Protein AF-A2ET57-F1 (afdb_monomer_lite)

Foldseek 3Di:
DDDDCVPPPCSQVQCQVQCQVPQKDAAQDWDFRDDPNDTDTDGRHDDPPDRMDGPPPDRDDDDDDPPPPDPPDD

Structure (mmCIF, N/CA/C/O backbone):
data_AF-A2ET57-F1
#
_entry.id   AF-A2ET57-F1
#
loop_
_atom_site.group_PDB
_atom_site.id
_atom_site.type_symbol
_atom_site.label_atom_id
_atom_site.label_alt_id
_atom_site.label_comp_id
_atom_site.label_asym_id
_atom_sit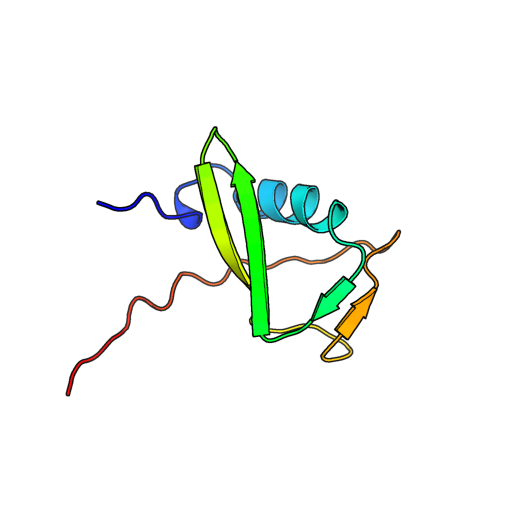e.label_entity_id
_atom_site.label_seq_id
_atom_site.pdbx_PDB_ins_code
_atom_site.Cartn_x
_atom_site.Cartn_y
_atom_site.Cartn_z
_atom_site.occupancy
_atom_site.B_iso_or_equiv
_atom_site.auth_seq_id
_atom_site.auth_comp_id
_atom_site.auth_asym_id
_atom_site.auth_atom_id
_atom_site.pdbx_PDB_model_num
ATOM 1 N N . MET A 1 1 ? 16.077 -13.728 -7.663 1.00 47.75 1 MET A N 1
ATOM 2 C CA . MET A 1 1 ? 15.568 -12.978 -6.492 1.00 47.75 1 MET A CA 1
ATOM 3 C C . MET A 1 1 ? 14.263 -12.296 -6.874 1.00 47.75 1 MET A C 1
ATOM 5 O O . MET A 1 1 ? 14.236 -11.699 -7.948 1.00 47.75 1 MET A O 1
ATOM 9 N N . PRO A 1 2 ? 13.190 -12.386 -6.072 1.00 59.03 2 PRO A N 1
ATOM 10 C CA . PRO A 1 2 ? 11.978 -11.619 -6.340 1.00 59.03 2 PRO A CA 1
ATOM 11 C C . PRO A 1 2 ? 12.310 -10.120 -6.312 1.00 59.03 2 PRO A C 1
ATOM 13 O O . PRO A 1 2 ? 13.065 -9.655 -5.457 1.00 59.03 2 PRO A O 1
ATOM 16 N N . ILE A 1 3 ? 11.805 -9.374 -7.294 1.00 63.97 3 ILE A N 1
ATOM 17 C CA . ILE A 1 3 ? 11.945 -7.916 -7.319 1.00 63.97 3 ILE A CA 1
ATOM 18 C C . ILE A 1 3 ? 10.934 -7.364 -6.321 1.00 63.97 3 ILE A C 1
ATOM 20 O O . ILE A 1 3 ? 9.731 -7.529 -6.500 1.00 63.97 3 ILE A O 1
ATOM 24 N N . THR A 1 4 ? 11.435 -6.755 -5.254 1.00 75.06 4 THR A N 1
ATOM 25 C CA . THR A 1 4 ? 10.626 -6.124 -4.211 1.00 75.06 4 THR A CA 1
ATOM 26 C C . THR A 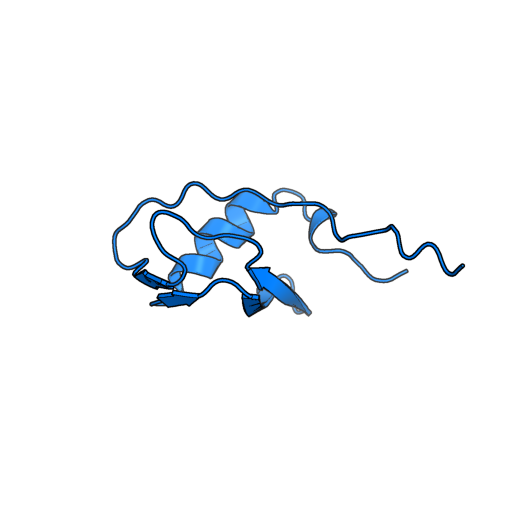1 4 ? 10.209 -4.722 -4.649 1.00 75.06 4 THR A C 1
ATOM 28 O O . THR A 1 4 ? 11.010 -4.016 -5.260 1.00 75.06 4 THR A O 1
ATOM 31 N N . PHE A 1 5 ? 8.998 -4.290 -4.287 1.00 78.00 5 PHE A N 1
ATOM 32 C CA . PHE A 1 5 ? 8.490 -2.942 -4.579 1.00 78.00 5 PHE A CA 1
ATOM 33 C C . PHE A 1 5 ? 9.444 -1.826 -4.097 1.00 78.00 5 PHE A C 1
ATOM 35 O O . PHE A 1 5 ? 9.626 -0.824 -4.773 1.00 78.00 5 PHE A O 1
ATOM 42 N N . ASN A 1 6 ? 10.169 -2.051 -2.999 1.00 76.69 6 ASN A N 1
ATOM 43 C CA . ASN A 1 6 ? 11.166 -1.134 -2.426 1.00 76.69 6 ASN A CA 1
ATOM 44 C C . ASN A 1 6 ? 12.359 -0.834 -3.334 1.00 76.69 6 ASN A C 1
ATOM 46 O O . ASN A 1 6 ? 13.097 0.104 -3.066 1.00 76.69 6 ASN A O 1
ATOM 50 N N . LYS A 1 7 ? 12.612 -1.670 -4.349 1.00 79.56 7 LYS A N 1
ATOM 51 C CA . LYS A 1 7 ? 13.714 -1.469 -5.299 1.00 79.56 7 LYS A CA 1
ATOM 52 C C . LYS A 1 7 ? 13.316 -0.568 -6.473 1.00 79.56 7 LYS A C 1
ATOM 54 O O . LYS A 1 7 ? 14.131 -0.342 -7.363 1.00 79.56 7 LYS A O 1
ATOM 59 N N . ILE A 1 8 ? 12.069 -0.096 -6.510 1.00 83.88 8 ILE A N 1
ATOM 60 C CA . ILE A 1 8 ? 11.619 0.921 -7.462 1.00 83.88 8 ILE A CA 1
ATOM 61 C C . ILE A 1 8 ? 12.283 2.254 -7.090 1.00 83.88 8 ILE A C 1
ATOM 63 O O . ILE A 1 8 ? 12.490 2.526 -5.914 1.00 83.88 8 ILE A O 1
ATOM 67 N N . SER A 1 9 ? 12.620 3.075 -8.089 1.00 82.31 9 SER A N 1
ATOM 68 C CA . SER A 1 9 ? 13.359 4.332 -7.883 1.00 82.31 9 SER A CA 1
ATOM 69 C C . SER A 1 9 ? 12.651 5.322 -6.951 1.00 82.31 9 SER A C 1
ATOM 71 O O . SER A 1 9 ? 13.324 6.063 -6.246 1.00 82.31 9 SER A O 1
ATOM 73 N N . ASP A 1 10 ? 11.317 5.350 -6.969 1.00 85.38 10 ASP A N 1
ATOM 74 C CA . ASP A 1 10 ? 10.500 6.193 -6.093 1.00 85.38 10 ASP A CA 1
ATOM 75 C C . ASP A 1 10 ? 9.173 5.478 -5.753 1.00 85.38 10 ASP A C 1
ATOM 77 O O . ASP A 1 10 ? 8.146 5.679 -6.412 1.00 85.38 10 ASP A O 1
ATOM 81 N N . PRO A 1 11 ? 9.189 4.555 -4.775 1.00 85.12 11 PRO A N 1
ATOM 82 C CA . PRO A 1 11 ? 8.037 3.717 -4.458 1.00 85.12 11 PRO A CA 1
ATOM 83 C C . PRO A 1 11 ? 6.898 4.515 -3.813 1.00 85.12 11 PRO A C 1
ATOM 85 O O . PRO A 1 11 ? 5.737 4.145 -3.976 1.00 85.12 11 PRO A O 1
ATOM 88 N N . VAL A 1 12 ? 7.208 5.616 -3.118 1.00 84.38 12 VAL A N 1
ATOM 89 C CA . VAL A 1 12 ? 6.215 6.453 -2.430 1.00 84.38 12 VAL A CA 1
ATOM 90 C C . VAL A 1 12 ? 5.363 7.202 -3.448 1.00 84.38 12 VAL A C 1
ATOM 92 O O . VAL A 1 12 ? 4.137 7.141 -3.375 1.00 84.38 12 VAL A O 1
ATOM 95 N N . THR A 1 13 ? 5.983 7.822 -4.455 1.00 86.81 13 THR A N 1
ATOM 96 C CA . THR A 1 13 ? 5.238 8.507 -5.523 1.00 86.81 13 THR A CA 1
ATOM 97 C C . THR A 1 13 ? 4.380 7.533 -6.327 1.00 86.81 13 THR A C 1
ATOM 99 O O . THR A 1 13 ? 3.219 7.826 -6.630 1.00 86.81 13 THR A O 1
ATOM 102 N N . VAL A 1 14 ? 4.915 6.348 -6.647 1.00 88.00 14 VAL A N 1
ATOM 103 C CA . VAL A 1 14 ? 4.149 5.300 -7.341 1.00 88.00 14 VAL A CA 1
ATOM 104 C C . VAL A 1 14 ? 2.950 4.866 -6.503 1.00 88.00 14 VAL A C 1
ATOM 106 O O . VAL A 1 14 ? 1.842 4.794 -7.032 1.00 88.00 14 VAL A O 1
ATOM 109 N N . LEU A 1 15 ? 3.146 4.619 -5.207 1.00 87.44 15 LEU A N 1
ATOM 110 C CA . LEU A 1 15 ? 2.072 4.230 -4.302 1.00 87.44 15 LEU A CA 1
ATOM 111 C C . LEU A 1 15 ? 1.011 5.328 -4.199 1.00 87.44 15 LEU A C 1
ATOM 113 O O . LEU A 1 15 ? -0.153 5.057 -4.466 1.00 87.44 15 LEU A O 1
ATOM 117 N N . SER A 1 16 ? 1.403 6.567 -3.899 1.00 84.56 16 SER A N 1
ATOM 118 C CA . SER A 1 16 ? 0.482 7.704 -3.766 1.00 84.56 16 SER A CA 1
ATOM 119 C C . SER A 1 16 ? -0.370 7.905 -5.023 1.00 84.56 16 SER A C 1
ATOM 121 O O . SER A 1 16 ? -1.583 8.103 -4.938 1.00 84.56 16 SER A O 1
ATOM 123 N N . LYS A 1 17 ? 0.230 7.770 -6.214 1.00 86.94 17 LYS A N 1
ATOM 124 C CA . LYS A 1 17 ? -0.506 7.849 -7.481 1.00 86.94 17 LYS A CA 1
ATOM 125 C C . LYS A 1 17 ? -1.489 6.691 -7.652 1.00 86.94 17 LYS A C 1
ATOM 127 O O . LYS A 1 17 ? -2.609 6.926 -8.087 1.00 86.94 17 LYS A O 1
ATOM 132 N N . ARG A 1 18 ? -1.080 5.465 -7.315 1.00 88.62 18 ARG A N 1
ATOM 133 C CA . ARG A 1 18 ? -1.897 4.251 -7.475 1.00 88.62 18 ARG A CA 1
ATOM 134 C C . ARG A 1 18 ? -2.999 4.114 -6.437 1.00 88.62 18 ARG A C 1
ATOM 136 O O . ARG A 1 18 ? -4.042 3.563 -6.750 1.00 88.62 18 ARG A O 1
ATOM 143 N N . LEU A 1 19 ? -2.815 4.646 -5.232 1.00 87.88 19 LEU A N 1
ATOM 144 C CA . LEU A 1 19 ? -3.867 4.652 -4.216 1.00 87.88 19 LEU A CA 1
ATOM 145 C C . LEU A 1 19 ? -5.089 5.458 -4.666 1.00 87.88 19 LEU A C 1
ATOM 147 O O . LEU A 1 19 ? -6.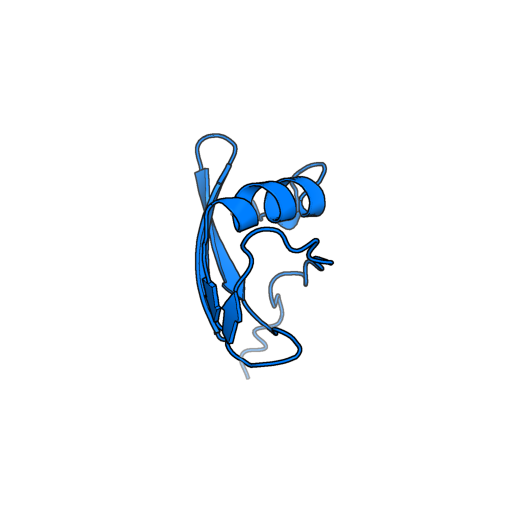192 5.109 -4.275 1.00 87.88 19 LEU A O 1
ATOM 151 N N . ARG A 1 20 ? -4.929 6.456 -5.548 1.00 85.69 20 ARG A N 1
ATOM 152 C CA . ARG A 1 20 ? -6.059 7.206 -6.132 1.00 85.69 20 ARG A CA 1
ATOM 153 C C . ARG A 1 20 ? -7.003 6.341 -6.971 1.00 85.69 20 ARG A C 1
ATOM 155 O O . ARG A 1 20 ? -8.141 6.744 -7.177 1.00 85.69 20 ARG A O 1
ATOM 162 N N . ASP A 1 21 ? -6.548 5.174 -7.427 1.00 88.56 21 ASP A N 1
ATOM 163 C CA . ASP A 1 21 ? -7.378 4.220 -8.167 1.00 88.56 21 ASP A CA 1
ATOM 164 C C . ASP A 1 21 ? -8.342 3.455 -7.228 1.00 88.56 21 ASP A C 1
ATOM 166 O O . ASP A 1 21 ? -9.267 2.789 -7.693 1.00 88.56 21 ASP A O 1
ATOM 170 N N . PHE A 1 22 ? -8.157 3.556 -5.904 1.00 88.88 22 PHE A N 1
ATOM 171 C CA . PHE A 1 22 ? -8.985 2.901 -4.894 1.00 88.88 22 PHE A CA 1
ATOM 172 C C . PHE A 1 22 ? -9.863 3.936 -4.173 1.00 88.88 22 PHE A C 1
ATOM 174 O O . PHE A 1 22 ? -9.344 4.895 -3.612 1.00 88.88 22 PHE A O 1
ATOM 181 N N . PRO A 1 23 ? -11.194 3.765 -4.119 1.00 89.44 23 PRO A N 1
ATOM 182 C CA . PRO A 1 23 ? -12.060 4.715 -3.417 1.00 89.44 23 PRO A CA 1
ATOM 183 C C . PRO A 1 23 ? -11.972 4.582 -1.888 1.00 89.44 23 PRO A C 1
ATOM 185 O O . PRO A 1 23 ? -12.215 5.548 -1.162 1.00 89.44 23 PRO A O 1
ATOM 188 N N . VAL A 1 24 ? -11.626 3.388 -1.397 1.00 90.38 24 VAL A N 1
ATOM 189 C CA . VAL A 1 24 ? -11.571 3.034 0.027 1.00 90.38 24 VAL A CA 1
ATOM 190 C C . VAL A 1 24 ? -10.293 2.248 0.307 1.00 90.38 24 VAL A C 1
ATOM 192 O O . VAL A 1 24 ? -9.962 1.328 -0.443 1.00 90.38 24 VAL A O 1
ATOM 195 N N . LEU A 1 25 ? -9.613 2.565 1.412 1.00 91.56 25 LEU A N 1
ATOM 196 C CA . LEU A 1 25 ? -8.594 1.700 2.011 1.00 91.56 25 LEU A CA 1
ATOM 197 C C . LEU A 1 25 ? -9.109 1.143 3.317 1.00 91.56 25 LEU A C 1
ATOM 199 O O . LEU A 1 25 ? -9.616 1.887 4.150 1.00 91.56 25 LEU A O 1
ATOM 203 N N . THR A 1 26 ? -8.904 -0.152 3.513 1.00 93.19 26 THR A N 1
ATOM 204 C CA . THR A 1 26 ? -9.195 -0.813 4.779 1.00 93.19 26 THR A CA 1
ATOM 205 C C . THR A 1 26 ? -7.933 -1.481 5.291 1.00 93.19 26 THR A C 1
ATOM 207 O O . THR A 1 26 ? -7.268 -2.213 4.548 1.00 93.19 26 THR A O 1
ATOM 210 N N . GLN A 1 27 ? -7.603 -1.242 6.555 1.00 94.00 27 GLN A N 1
ATOM 211 C CA . GLN A 1 27 ? -6.496 -1.879 7.245 1.00 94.00 27 GLN A CA 1
ATOM 212 C C . GLN A 1 27 ? -6.563 -3.404 7.088 1.00 94.00 27 GLN A C 1
ATOM 214 O O . GLN A 1 27 ? -7.618 -4.027 7.167 1.00 94.00 27 GLN A O 1
ATOM 219 N N . GLY A 1 28 ? -5.416 -4.018 6.811 1.00 91.81 28 GLY A N 1
ATOM 220 C CA . GLY A 1 28 ? -5.289 -5.448 6.552 1.00 91.81 28 GLY A CA 1
ATOM 221 C C . GLY A 1 28 ? -5.581 -5.878 5.112 1.00 91.81 28 GLY A C 1
ATOM 222 O O . GLY A 1 28 ? -5.190 -6.990 4.753 1.00 91.81 28 GLY A O 1
ATOM 223 N N . SER A 1 29 ? -6.185 -5.023 4.278 1.00 92.06 29 SER A N 1
ATOM 224 C CA . SER A 1 29 ? -6.489 -5.351 2.878 1.00 92.06 29 SER A CA 1
ATOM 225 C C . SER A 1 29 ? -5.229 -5.503 2.033 1.00 92.06 29 SER A C 1
ATOM 227 O O . SER A 1 29 ? -4.212 -4.851 2.278 1.00 92.06 29 SER A O 1
ATOM 229 N N . ILE A 1 30 ? -5.307 -6.347 1.004 1.00 92.12 30 ILE A N 1
ATOM 230 C CA . ILE A 1 30 ? -4.234 -6.530 0.023 1.00 92.12 30 ILE A CA 1
ATOM 231 C C . ILE A 1 30 ? -4.610 -5.793 -1.261 1.00 92.12 30 ILE A C 1
ATOM 233 O O . ILE A 1 30 ? -5.597 -6.131 -1.910 1.00 92.12 30 ILE A O 1
ATOM 237 N N . LEU A 1 31 ? -3.793 -4.815 -1.640 1.00 90.44 31 LEU A N 1
ATOM 238 C CA . LEU A 1 31 ? -3.955 -4.006 -2.841 1.00 90.44 31 LEU A CA 1
ATOM 239 C C . LEU A 1 31 ? -3.053 -4.541 -3.963 1.00 90.44 31 LEU A C 1
ATOM 241 O O . LEU A 1 31 ? -1.837 -4.662 -3.766 1.00 90.44 31 LEU A O 1
ATOM 245 N N . PRO A 1 32 ? -3.608 -4.854 -5.144 1.00 91.81 32 PRO A N 1
ATOM 246 C CA . PRO A 1 32 ? -2.814 -5.125 -6.331 1.00 91.81 32 PRO A CA 1
ATOM 247 C C . PRO A 1 32 ? -2.351 -3.805 -6.961 1.00 91.81 32 PRO A C 1
ATOM 249 O O . PRO A 1 32 ? -3.159 -2.995 -7.401 1.00 91.81 32 PRO A O 1
ATOM 252 N N . ILE A 1 33 ? -1.040 -3.596 -7.033 1.00 89.44 33 ILE A N 1
ATOM 253 C CA . ILE A 1 33 ? -0.426 -2.423 -7.653 1.00 89.44 33 ILE A CA 1
ATOM 254 C C . ILE A 1 33 ? 0.247 -2.841 -8.956 1.00 89.44 33 ILE A C 1
ATOM 256 O O . ILE A 1 33 ? 1.267 -3.532 -8.936 1.00 89.44 33 ILE A O 1
ATOM 260 N N . ASP A 1 34 ? -0.304 -2.405 -10.089 1.00 89.50 34 ASP A N 1
ATOM 261 C CA . ASP A 1 34 ? 0.336 -2.582 -11.393 1.00 89.50 34 ASP A CA 1
ATOM 262 C C . ASP A 1 34 ? 1.397 -1.500 -11.632 1.00 89.50 34 ASP A C 1
ATOM 264 O O . ASP A 1 34 ? 1.118 -0.292 -11.709 1.00 89.50 34 ASP A O 1
ATOM 268 N N . PHE A 1 35 ? 2.643 -1.947 -11.758 1.00 88.38 35 PHE A N 1
ATOM 269 C CA . PHE A 1 35 ? 3.765 -1.098 -12.100 1.00 88.38 35 PHE A CA 1
ATOM 270 C C . PHE A 1 35 ? 4.812 -1.852 -12.925 1.00 88.38 35 PHE A C 1
ATOM 272 O O . PHE A 1 35 ? 5.229 -2.957 -12.582 1.00 88.38 35 PHE A O 1
ATOM 279 N N . ALA A 1 36 ? 5.285 -1.225 -14.006 1.00 87.56 36 ALA A N 1
ATOM 280 C CA . ALA A 1 36 ? 6.328 -1.768 -14.881 1.00 87.56 36 ALA A CA 1
ATOM 281 C C . ALA A 1 36 ? 6.036 -3.202 -15.381 1.00 87.56 36 ALA A C 1
ATOM 283 O O . ALA A 1 36 ? 6.919 -4.063 -15.377 1.00 87.56 36 ALA A O 1
ATOM 284 N N . LYS A 1 37 ? 4.791 -3.445 -15.827 1.00 87.50 37 LYS A N 1
ATOM 285 C CA . LYS A 1 37 ? 4.302 -4.745 -16.333 1.00 87.50 37 LYS A CA 1
ATOM 286 C C . LYS A 1 37 ? 4.348 -5.862 -15.280 1.00 87.50 37 LYS A C 1
ATOM 288 O O . LYS A 1 37 ? 4.538 -7.032 -15.614 1.00 87.50 37 LYS A O 1
ATOM 293 N N . ARG A 1 38 ? 4.229 -5.506 -13.999 1.00 88.06 38 ARG A N 1
ATOM 294 C CA . ARG A 1 38 ? 4.214 -6.435 -12.866 1.00 88.06 38 ARG A CA 1
ATOM 295 C C . ARG A 1 38 ? 3.155 -6.006 -11.864 1.00 88.06 38 ARG A C 1
ATOM 297 O O . ARG A 1 38 ? 3.017 -4.824 -11.573 1.00 88.06 38 ARG A O 1
ATOM 304 N N . ILE A 1 39 ? 2.467 -6.989 -11.293 1.00 90.00 39 ILE A N 1
ATOM 305 C CA . ILE A 1 39 ? 1.500 -6.769 -10.219 1.00 90.00 39 ILE A CA 1
ATOM 306 C C . ILE A 1 39 ? 2.189 -7.055 -8.886 1.00 90.00 39 ILE A C 1
ATOM 308 O O . ILE A 1 39 ? 2.570 -8.193 -8.603 1.00 90.00 39 ILE A O 1
ATOM 312 N N . TYR A 1 40 ? 2.332 -6.024 -8.062 1.00 88.62 40 TYR A N 1
ATOM 313 C CA . TYR A 1 40 ? 2.809 -6.125 -6.687 1.00 88.62 40 TYR A CA 1
ATOM 314 C C . TYR A 1 40 ? 1.611 -6.220 -5.748 1.00 88.62 40 TYR A C 1
ATOM 316 O O . TYR A 1 40 ? 0.656 -5.466 -5.884 1.00 88.62 40 TYR A O 1
ATOM 324 N N . LYS A 1 41 ? 1.648 -7.137 -4.782 1.00 89.25 41 LYS A N 1
ATOM 325 C CA . LYS A 1 41 ? 0.614 -7.242 -3.747 1.00 89.25 41 LYS A CA 1
ATOM 326 C C . LYS A 1 41 ? 1.113 -6.540 -2.493 1.00 89.25 41 LYS A C 1
ATOM 328 O O . LYS A 1 41 ? 2.059 -7.021 -1.872 1.00 89.25 41 LYS A O 1
ATOM 333 N N . LEU A 1 42 ? 0.505 -5.412 -2.145 1.00 88.44 42 LEU A N 1
ATOM 334 C CA . LEU A 1 42 ? 0.850 -4.643 -0.950 1.00 88.44 42 LEU A CA 1
ATOM 335 C C . LEU A 1 42 ? -0.242 -4.804 0.098 1.00 88.44 42 LEU A C 1
ATOM 337 O O . LEU A 1 42 ? -1.420 -4.708 -0.225 1.00 88.44 42 LEU A O 1
ATOM 341 N N . ARG A 1 43 ? 0.136 -5.040 1.353 1.00 90.00 43 ARG A N 1
ATOM 342 C CA . ARG A 1 43 ? -0.813 -5.093 2.466 1.00 90.00 43 ARG A CA 1
ATOM 343 C C . ARG A 1 43 ? -0.900 -3.721 3.123 1.00 90.00 43 ARG A C 1
ATOM 345 O O . ARG A 1 43 ? 0.128 -3.154 3.482 1.00 90.00 43 ARG A O 1
ATOM 352 N N . VAL A 1 44 ? -2.113 -3.217 3.317 1.00 90.88 44 VAL A N 1
ATOM 353 C CA . VAL A 1 44 ? -2.355 -2.023 4.131 1.00 90.88 44 VAL A CA 1
ATOM 354 C C . VAL A 1 44 ? -2.104 -2.401 5.586 1.00 90.88 44 VAL A C 1
ATOM 356 O O . VAL A 1 44 ? -2.854 -3.188 6.158 1.00 90.88 44 VAL A O 1
ATOM 359 N N . LEU A 1 45 ? -1.019 -1.899 6.173 1.00 90.62 45 LEU A N 1
ATOM 360 C CA . LEU A 1 45 ? -0.663 -2.233 7.554 1.00 90.62 45 LEU A CA 1
ATOM 361 C C . LEU A 1 45 ? -1.466 -1.418 8.562 1.00 90.62 45 LEU A C 1
ATOM 363 O O . LEU A 1 45 ? -1.919 -1.970 9.560 1.00 90.62 45 LEU A O 1
ATOM 367 N N . LYS A 1 46 ? -1.646 -0.125 8.282 1.00 90.19 46 LYS A N 1
ATOM 368 C CA . LYS A 1 46 ? -2.331 0.811 9.166 1.00 90.19 46 LYS A CA 1
ATOM 369 C C . LYS A 1 46 ? -3.041 1.903 8.373 1.00 90.19 46 LYS A C 1
ATOM 371 O O . LYS A 1 46 ? -2.516 2.354 7.354 1.00 90.19 46 LYS A O 1
ATOM 376 N N . THR A 1 47 ? -4.204 2.327 8.856 1.00 91.62 47 THR A N 1
ATOM 377 C CA . THR A 1 47 ? -4.922 3.521 8.389 1.00 91.62 47 THR A CA 1
ATOM 378 C C . THR A 1 47 ? -5.313 4.390 9.582 1.00 91.62 47 THR A C 1
ATOM 380 O O . THR A 1 47 ? -5.518 3.891 10.683 1.00 91.62 47 THR A O 1
ATOM 383 N N . GLU A 1 48 ? -5.399 5.702 9.374 1.00 89.06 48 GLU A N 1
ATOM 384 C CA . GLU A 1 48 ? -5.862 6.664 10.377 1.00 89.06 48 GLU A CA 1
ATOM 385 C C . GLU A 1 48 ? -6.797 7.681 9.704 1.00 89.06 48 GLU A C 1
ATOM 387 O O . GLU A 1 48 ? -6.587 8.005 8.532 1.00 89.06 48 GLU A O 1
ATOM 392 N N . PRO A 1 49 ? -7.836 8.183 10.401 1.00 89.19 49 PRO A N 1
ATOM 393 C CA . PRO A 1 49 ? -8.144 7.973 11.824 1.00 89.19 49 PRO A CA 1
ATOM 394 C C . PRO A 1 49 ? -8.945 6.694 12.133 1.00 89.19 49 PRO A C 1
ATOM 396 O O . PRO A 1 49 ? -9.263 6.444 13.291 1.00 89.19 49 PRO A O 1
ATOM 399 N N . SER A 1 50 ? -9.311 5.901 11.125 1.00 90.81 50 SER A N 1
ATOM 400 C CA . SER A 1 50 ? -10.116 4.684 11.290 1.00 90.81 50 SER A CA 1
ATOM 401 C C . SER A 1 50 ? -9.533 3.526 10.482 1.00 90.81 50 SER A C 1
ATOM 403 O O . SER A 1 50 ? -8.743 3.745 9.562 1.00 90.81 50 SER A O 1
ATOM 405 N N . ASP A 1 51 ? -9.967 2.302 10.785 1.00 91.00 51 ASP A N 1
ATOM 406 C CA . ASP A 1 51 ? -9.593 1.078 10.065 1.00 91.00 51 ASP A CA 1
ATOM 407 C C . ASP A 1 51 ? -10.058 1.084 8.601 1.00 91.00 51 ASP A C 1
ATOM 409 O O . ASP A 1 51 ? -9.559 0.305 7.793 1.00 91.00 51 ASP A O 1
ATOM 413 N N . GLY A 1 52 ? -11.012 1.947 8.241 1.00 90.56 52 GLY A N 1
ATOM 414 C CA . GLY A 1 52 ? -11.457 2.179 6.871 1.00 90.56 52 GLY A CA 1
ATOM 415 C C . GLY A 1 52 ? -11.491 3.670 6.555 1.00 90.56 52 GLY A C 1
ATOM 416 O O . GLY A 1 52 ? -12.125 4.436 7.277 1.00 90.56 52 GLY A O 1
ATOM 417 N N . ILE A 1 53 ? -10.837 4.089 5.472 1.00 89.69 53 ILE A N 1
ATOM 418 C CA . ILE A 1 53 ? -10.796 5.491 5.044 1.00 89.69 53 ILE A CA 1
ATOM 419 C C . ILE A 1 53 ? -11.211 5.645 3.583 1.00 89.69 53 ILE A C 1
ATOM 421 O O . ILE A 1 53 ? -10.835 4.850 2.721 1.00 89.69 53 ILE A O 1
ATOM 425 N N . LEU A 1 54 ? -11.982 6.698 3.313 1.00 89.25 54 LEU A N 1
ATOM 426 C CA . LEU A 1 54 ? -12.310 7.152 1.964 1.00 89.25 54 LEU A CA 1
ATOM 427 C C . LEU A 1 54 ? -11.196 8.071 1.475 1.00 89.25 54 LEU A C 1
ATOM 429 O O . LEU A 1 54 ? -10.848 9.039 2.148 1.00 89.25 54 LEU A O 1
ATOM 433 N N . ILE A 1 55 ? -10.649 7.769 0.303 1.00 85.06 55 ILE A N 1
ATOM 434 C CA . ILE A 1 55 ? -9.484 8.491 -0.222 1.00 85.06 55 ILE A CA 1
ATOM 435 C C . ILE A 1 55 ? -9.856 9.598 -1.207 1.00 85.06 55 ILE A C 1
ATOM 437 O O . ILE A 1 55 ? -9.021 10.428 -1.571 1.00 85.06 55 ILE A O 1
ATOM 441 N N . ASN A 1 56 ? -11.105 9.604 -1.669 1.00 78.00 56 ASN A N 1
ATOM 442 C CA . ASN A 1 56 ? -11.564 10.525 -2.698 1.00 78.00 56 ASN A CA 1
ATOM 443 C C . ASN A 1 56 ? -11.295 11.975 -2.269 1.00 78.00 56 ASN A C 1
ATOM 445 O O . ASN A 1 56 ? -11.843 12.451 -1.279 1.00 78.00 56 ASN A O 1
ATOM 449 N N . ASN A 1 57 ? -10.459 12.670 -3.042 1.00 67.69 57 ASN A N 1
ATOM 450 C CA . ASN A 1 57 ? -10.077 14.073 -2.849 1.00 67.69 57 ASN A CA 1
ATOM 451 C C . ASN A 1 57 ? -9.326 14.402 -1.544 1.00 67.69 57 ASN A C 1
ATOM 453 O O . ASN A 1 57 ? -9.287 15.568 -1.152 1.00 67.69 57 ASN A O 1
ATOM 457 N N . VAL A 1 58 ? -8.678 13.423 -0.905 1.00 74.75 58 VAL A N 1
ATOM 458 C CA . VAL A 1 58 ? -7.819 13.666 0.266 1.00 74.75 58 VAL A CA 1
ATOM 459 C C . VAL A 1 58 ? -6.348 13.476 -0.104 1.00 74.75 58 VAL A C 1
ATOM 461 O O . VAL A 1 58 ? -5.979 12.547 -0.824 1.00 74.75 58 VAL A O 1
ATOM 464 N N . ASN A 1 59 ? -5.483 14.362 0.395 1.00 73.06 59 ASN A N 1
ATOM 465 C CA . ASN A 1 59 ? -4.038 14.166 0.314 1.00 73.06 59 ASN A CA 1
ATOM 466 C C . ASN A 1 59 ? -3.614 13.151 1.377 1.00 73.06 59 ASN A C 1
ATOM 468 O O . ASN A 1 59 ? -3.574 13.467 2.564 1.00 73.06 59 ASN A O 1
ATOM 472 N N . LEU A 1 60 ? -3.303 11.931 0.945 1.00 78.81 60 LEU A N 1
ATOM 473 C CA . LEU A 1 60 ? -2.717 10.923 1.817 1.00 78.81 60 LEU A CA 1
ATOM 474 C C . LEU A 1 60 ? -1.229 11.199 2.022 1.00 78.81 60 LEU A C 1
ATOM 476 O O . LEU A 1 60 ? -0.478 11.304 1.050 1.00 78.81 60 LEU A O 1
ATOM 480 N N . ASN A 1 61 ? -0.798 11.212 3.280 1.00 82.31 61 ASN A N 1
ATOM 481 C CA . ASN A 1 61 ? 0.598 10.952 3.596 1.00 82.31 61 ASN A CA 1
ATOM 482 C C . ASN A 1 61 ? 0.807 9.434 3.592 1.00 82.31 61 ASN A C 1
ATOM 484 O O . ASN A 1 61 ? 0.145 8.714 4.339 1.00 82.31 61 ASN A O 1
ATOM 488 N N . THR A 1 62 ? 1.673 8.938 2.714 1.00 81.62 62 THR A N 1
ATOM 489 C CA . THR A 1 62 ? 1.881 7.498 2.524 1.00 81.62 62 THR A CA 1
ATOM 490 C C . THR A 1 62 ? 3.297 7.123 2.904 1.00 81.62 62 THR A C 1
ATOM 492 O O . THR A 1 62 ? 4.249 7.625 2.308 1.00 81.62 62 THR A O 1
ATOM 495 N N . GLU A 1 63 ? 3.429 6.185 3.830 1.00 81.19 63 GLU A N 1
ATOM 496 C CA . GLU A 1 63 ? 4.709 5.608 4.217 1.00 81.19 63 GLU A CA 1
ATOM 497 C C . GLU A 1 63 ? 4.802 4.170 3.718 1.00 81.19 63 GLU A C 1
ATOM 499 O O . GLU A 1 63 ? 3.811 3.437 3.667 1.00 81.19 63 GLU A O 1
ATOM 504 N N . PHE A 1 64 ? 6.008 3.762 3.332 1.00 78.94 64 PHE A N 1
ATOM 505 C CA . PHE A 1 64 ? 6.269 2.405 2.886 1.00 78.94 64 PHE A CA 1
ATOM 506 C C . PHE A 1 64 ? 7.132 1.687 3.923 1.00 78.94 64 PHE A C 1
ATOM 508 O O . PHE A 1 64 ? 8.326 1.962 4.045 1.00 78.94 64 PHE A O 1
ATOM 515 N N . ALA A 1 65 ? 6.540 0.740 4.649 1.00 79.19 65 ALA A N 1
ATOM 516 C CA . ALA A 1 65 ? 7.301 -0.146 5.519 1.00 79.19 65 ALA A CA 1
ATOM 517 C C . ALA A 1 65 ? 8.017 -1.209 4.671 1.00 79.19 65 ALA A C 1
ATOM 519 O O . ALA A 1 65 ? 7.410 -1.762 3.747 1.00 79.19 65 ALA A O 1
ATOM 520 N N . PRO A 1 66 ? 9.295 -1.527 4.945 1.00 71.19 66 PRO A N 1
ATOM 521 C CA . PRO A 1 66 ? 9.948 -2.632 4.268 1.00 71.19 66 PRO A CA 1
ATOM 522 C C . PRO A 1 66 ? 9.168 -3.935 4.468 1.00 71.19 66 PRO A C 1
ATOM 524 O O . PRO A 1 66 ? 8.501 -4.088 5.492 1.00 71.19 66 PRO A O 1
ATOM 527 N N . PRO A 1 67 ? 9.207 -4.871 3.499 1.00 68.12 67 PRO A N 1
ATOM 528 C CA . PRO A 1 67 ? 8.593 -6.173 3.713 1.00 68.12 67 PRO A CA 1
ATOM 529 C C . PRO A 1 67 ? 9.182 -6.776 4.984 1.00 68.12 67 PRO A C 1
ATOM 531 O O . PRO A 1 67 ? 10.392 -6.672 5.189 1.00 68.12 67 PRO A O 1
ATOM 534 N N . ASP A 1 68 ? 8.341 -7.399 5.810 1.00 62.28 68 ASP A N 1
ATOM 535 C CA . ASP A 1 68 ? 8.783 -8.145 6.986 1.00 62.28 68 ASP A CA 1
ATOM 536 C C . ASP A 1 68 ? 9.776 -9.228 6.541 1.00 62.28 68 ASP A C 1
ATOM 538 O O . ASP A 1 68 ? 9.411 -10.333 6.144 1.00 62.28 68 ASP A O 1
ATOM 542 N N . THR A 1 69 ? 11.068 -8.907 6.549 1.00 51.06 69 THR A N 1
ATOM 543 C CA . THR A 1 69 ? 12.142 -9.847 6.213 1.00 51.06 69 THR A CA 1
ATOM 544 C C . THR A 1 69 ? 12.516 -10.741 7.394 1.00 51.06 69 THR A C 1
ATOM 546 O O . THR A 1 69 ? 13.501 -11.467 7.312 1.00 51.06 69 THR A O 1
ATOM 549 N N . TYR A 1 70 ? 11.739 -10.744 8.481 1.00 49.09 70 TYR A N 1
ATOM 550 C CA . TYR A 1 70 ? 12.009 -11.558 9.665 1.00 49.09 70 TYR A CA 1
ATOM 551 C C . TYR A 1 70 ? 10.957 -12.651 9.883 1.00 49.09 70 TYR A C 1
ATOM 553 O O . TYR A 1 70 ? 10.219 -12.659 10.862 1.00 49.09 70 TYR A O 1
ATOM 561 N N . PHE A 1 71 ? 10.975 -13.668 9.020 1.00 49.47 71 PHE A N 1
ATOM 562 C CA . PHE A 1 71 ? 10.626 -15.015 9.475 1.00 49.47 71 PHE A CA 1
ATOM 563 C C . PHE A 1 71 ? 11.840 -15.589 10.221 1.00 49.47 71 PHE A C 1
ATOM 565 O O . PHE A 1 71 ? 12.712 -16.215 9.623 1.00 49.47 71 PHE A O 1
ATOM 572 N N . LYS A 1 72 ? 11.919 -15.379 11.543 1.00 44.94 72 LYS A N 1
ATOM 573 C CA . LYS A 1 72 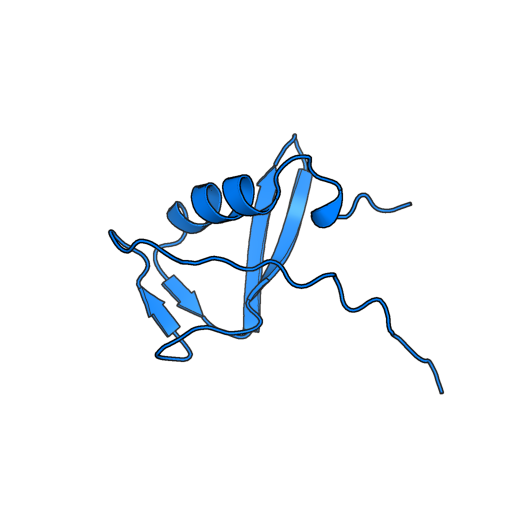? 12.694 -16.291 12.397 1.00 44.94 72 LYS A CA 1
ATOM 574 C C . LYS A 1 72 ? 11.848 -17.547 12.570 1.00 44.94 72 LYS A C 1
ATOM 576 O O . LYS A 1 72 ? 10.949 -17.577 13.405 1.00 44.94 72 LYS A O 1
ATOM 581 N N . HIS A 1 73 ? 12.122 -18.564 11.760 1.00 39.31 73 HIS A N 1
ATOM 582 C C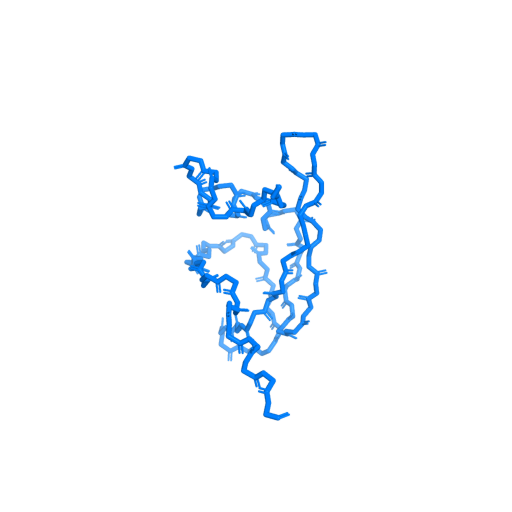A . HIS A 1 73 ? 11.710 -19.923 12.088 1.00 39.31 73 HIS A CA 1
ATOM 583 C C . HIS A 1 73 ? 12.403 -20.276 13.414 1.00 39.31 73 HIS A C 1
ATOM 585 O O . HIS A 1 73 ? 13.635 -20.271 13.474 1.00 39.31 73 HIS A O 1
ATOM 591 N N . ARG A 1 74 ? 11.633 -20.461 14.489 1.00 50.53 74 ARG A N 1
ATOM 592 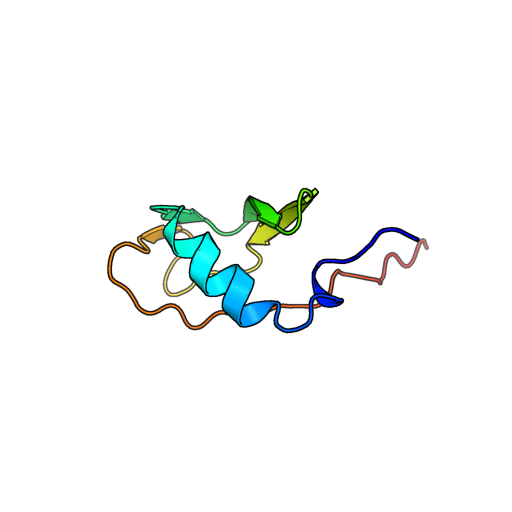C CA . ARG A 1 74 ? 12.107 -21.189 15.671 1.00 50.53 74 ARG A CA 1
ATOM 593 C C . ARG A 1 74 ? 11.848 -22.674 15.454 1.00 50.53 74 ARG A C 1
ATOM 595 O O . ARG A 1 74 ? 10.906 -22.985 14.685 1.00 50.53 74 ARG A O 1
#

Organism: Trichomonas vaginalis (strain ATCC PRA-98 / G3) (NCBI:txid412133)

Secondary structure (DSSP, 8-state):
----GGGSS-HHHHHHHHHTT-SEEETTPEEEEEETTEEEEEE----SSSSEEE-TT-------PPP-------

pLDDT: mean 81.18, std 13.26, range [39.31, 94.0]

Radius of gyration: 13.24 Å; chains: 1; bounding box: 28×35×32 Å

Sequence (74 aa):
MPITFNKISDPVTVLSKRLRDFPVLTQGSILPIDFAKRIYKLRVLKTEPSDGILINNVNLNTEFAPPDTYFKHR

InterPro domains:
  IPR004854 Ubiquitin fusion degradation protein UFD1-like [PTHR12555] (5-73)
  IPR055418 Ubiquitin fusion degradation protein UFD1, N-terminal subdomain 2 [PF24842] (4-67)